Protein AF-A0A167ZM58-F1 (afdb_monomer_lite)

Structure (mmCIF, N/CA/C/O backbone):
data_AF-A0A167ZM58-F1
#
_entry.id   AF-A0A167ZM58-F1
#
loop_
_atom_site.group_PDB
_atom_site.id
_atom_site.type_symbol
_atom_site.label_atom_id
_atom_site.label_alt_id
_atom_site.label_comp_id
_atom_site.label_asym_id
_atom_site.label_entity_id
_atom_site.label_seq_id
_atom_site.pdbx_PDB_ins_code
_atom_site.Cartn_x
_atom_site.Cartn_y
_atom_site.Cartn_z
_atom_site.occupancy
_atom_site.B_iso_or_equiv
_atom_site.auth_seq_id
_atom_site.auth_comp_id
_atom_site.auth_asym_id
_atom_site.auth_atom_id
_atom_site.pdbx_PDB_model_num
ATOM 1 N N . MET A 1 1 ? -13.951 -5.082 20.087 1.00 79.31 1 MET A N 1
ATOM 2 C CA . MET A 1 1 ? -14.922 -4.290 19.297 1.00 79.31 1 MET A CA 1
ATOM 3 C C . MET A 1 1 ? -16.327 -4.762 19.645 1.00 79.31 1 MET A C 1
ATOM 5 O O . MET A 1 1 ? -16.503 -5.974 19.671 1.00 79.31 1 MET A O 1
ATOM 9 N N . PRO A 1 2 ? -17.281 -3.868 19.965 1.00 82.31 2 PRO A N 1
ATOM 10 C CA . PRO A 1 2 ? -18.646 -4.249 20.351 1.00 82.31 2 PRO A CA 1
ATOM 11 C C . PRO A 1 2 ? -19.357 -5.036 19.241 1.00 82.31 2 PRO A C 1
ATOM 13 O O . PRO A 1 2 ? -19.401 -4.571 18.106 1.00 82.31 2 PRO A O 1
ATOM 16 N N . GLU A 1 3 ? -19.889 -6.220 19.550 1.00 82.62 3 GLU A N 1
ATOM 17 C CA . GLU A 1 3 ? -20.504 -7.124 18.557 1.00 82.62 3 GLU A CA 1
ATOM 18 C C . GLU A 1 3 ? -21.842 -6.607 18.016 1.00 82.62 3 GLU A C 1
ATOM 20 O O . GLU A 1 3 ? -22.163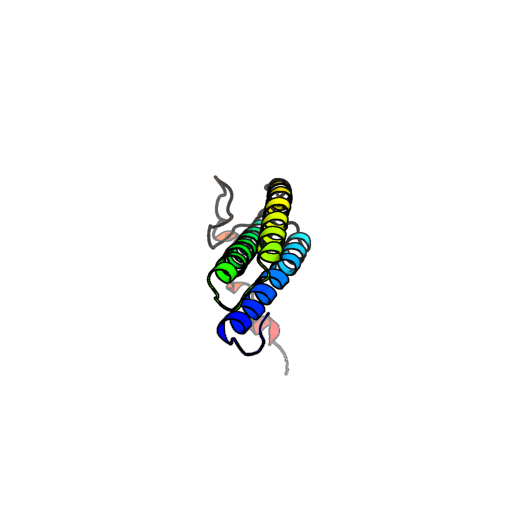 -6.824 16.853 1.00 82.62 3 GLU A O 1
ATOM 25 N N . GLU A 1 4 ? -22.589 -5.862 18.830 1.00 83.44 4 GLU A N 1
ATOM 26 C CA . GLU A 1 4 ? -23.911 -5.330 18.473 1.00 83.44 4 GLU A CA 1
ATOM 27 C C . GLU A 1 4 ? -23.846 -4.038 17.634 1.00 83.44 4 GLU A C 1
ATOM 29 O O . GLU A 1 4 ? -24.862 -3.568 17.123 1.00 83.44 4 GLU A O 1
ATOM 34 N N . ASP A 1 5 ? -22.658 -3.445 17.480 1.00 87.50 5 ASP A N 1
ATOM 35 C CA . ASP A 1 5 ? -22.461 -2.220 16.701 1.00 87.50 5 ASP A CA 1
ATOM 36 C C . ASP A 1 5 ? -22.073 -2.571 15.260 1.00 87.50 5 ASP A C 1
ATOM 38 O O . ASP A 1 5 ? -20.893 -2.738 14.939 1.00 87.50 5 ASP A O 1
ATOM 42 N N . ALA A 1 6 ? -23.084 -2.690 14.393 1.00 89.81 6 ALA A N 1
ATOM 43 C CA . ALA A 1 6 ? -22.913 -3.065 12.988 1.00 89.81 6 ALA A CA 1
ATOM 44 C C . ALA A 1 6 ? -21.877 -2.190 12.263 1.00 89.81 6 ALA A C 1
ATOM 46 O O . ALA A 1 6 ? -21.034 -2.700 11.536 1.00 89.81 6 ALA A O 1
ATOM 47 N N . CYS A 1 7 ? -21.865 -0.883 12.533 1.00 89.44 7 CYS A N 1
ATOM 48 C CA . CYS A 1 7 ? -20.951 0.042 11.870 1.00 89.44 7 CYS A CA 1
ATOM 49 C C . CYS A 1 7 ? -19.486 -0.194 12.286 1.00 89.44 7 CYS A C 1
ATOM 51 O O . CYS A 1 7 ? -18.579 -0.138 11.451 1.00 89.44 7 CYS A O 1
ATOM 53 N N . ILE A 1 8 ? -19.240 -0.503 13.565 1.00 91.12 8 ILE A N 1
ATOM 54 C CA . ILE A 1 8 ? -17.900 -0.897 14.033 1.00 91.12 8 ILE A CA 1
ATOM 55 C C . ILE A 1 8 ? -17.495 -2.255 13.448 1.00 91.12 8 ILE A C 1
ATOM 57 O O . ILE A 1 8 ? -16.325 -2.436 13.112 1.00 91.12 8 ILE A O 1
ATOM 61 N N . GLN A 1 9 ? -18.426 -3.204 13.321 1.00 92.31 9 GLN A N 1
ATOM 62 C CA . GLN A 1 9 ? -18.125 -4.506 12.718 1.00 92.31 9 GLN A CA 1
ATOM 63 C C . GLN A 1 9 ? -17.787 -4.385 11.229 1.00 92.31 9 GLN A C 1
ATOM 65 O O . GLN A 1 9 ? -16.796 -4.965 10.797 1.00 92.31 9 GLN A O 1
ATOM 70 N N . ASP A 1 10 ? -18.510 -3.564 10.469 1.00 92.31 10 ASP A N 1
ATOM 71 C CA . ASP A 1 10 ? -18.177 -3.298 9.065 1.00 92.31 10 ASP A CA 1
ATOM 72 C C . ASP A 1 10 ? -16.788 -2.651 8.948 1.00 92.31 10 ASP A C 1
ATOM 74 O O . ASP A 1 10 ? -15.946 -3.085 8.162 1.00 92.31 10 ASP A O 1
ATOM 78 N N . THR A 1 11 ? -16.499 -1.666 9.808 1.00 93.31 11 THR A N 1
ATOM 79 C CA . THR A 1 11 ? -15.178 -1.017 9.874 1.00 93.31 11 THR A CA 1
ATOM 80 C C . THR A 1 11 ? -14.071 -2.023 10.195 1.00 93.31 11 THR A C 1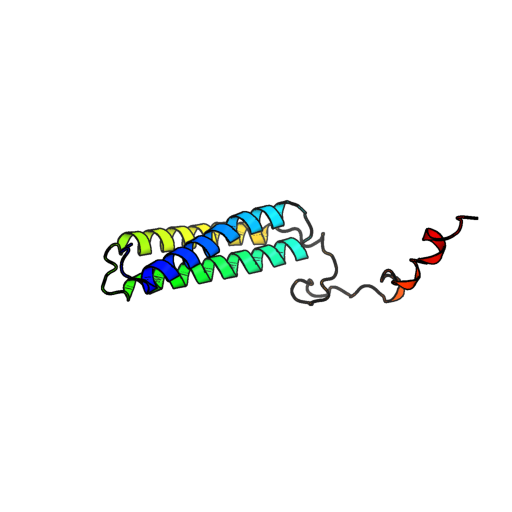
ATOM 82 O O . THR A 1 11 ? -12.990 -1.954 9.614 1.00 93.31 11 THR A O 1
ATOM 85 N N . LYS A 1 12 ? -14.330 -2.991 11.081 1.00 93.75 12 LYS A N 1
ATOM 86 C CA . LYS A 1 12 ? -13.382 -4.061 11.416 1.00 93.75 12 LYS A CA 1
ATOM 87 C C . LYS A 1 12 ? -13.026 -4.914 10.206 1.00 93.75 12 LYS A C 1
ATOM 89 O O . LYS A 1 12 ? -11.850 -5.219 10.010 1.00 93.75 12 LYS A O 1
ATOM 94 N N . GLU A 1 13 ? -14.023 -5.327 9.432 1.00 95.44 13 GLU A N 1
ATOM 95 C CA . GLU A 1 13 ? -13.785 -6.170 8.260 1.00 95.44 13 GLU A CA 1
ATOM 96 C C . GLU A 1 13 ? -13.061 -5.396 7.155 1.00 95.44 13 GLU A C 1
ATOM 98 O O . GLU A 1 13 ? -12.134 -5.937 6.553 1.00 95.44 13 GLU A O 1
ATOM 103 N N . LEU A 1 14 ? -13.379 -4.109 6.972 1.00 95.69 14 LEU A N 1
ATOM 104 C CA . LEU A 1 14 ? -12.611 -3.226 6.092 1.00 95.69 14 LEU A CA 1
ATOM 105 C C . LEU A 1 14 ? -11.146 -3.136 6.540 1.00 95.69 14 LEU A C 1
ATOM 107 O O . LEU A 1 14 ? -10.260 -3.479 5.765 1.00 95.69 14 LEU A O 1
ATOM 111 N N . MET A 1 15 ? -10.883 -2.807 7.809 1.00 97.00 15 MET A N 1
ATOM 112 C CA . MET A 1 15 ? -9.518 -2.725 8.349 1.00 97.00 15 MET A CA 1
ATOM 113 C C . MET A 1 15 ? -8.733 -4.023 8.147 1.00 97.00 15 MET A C 1
ATOM 115 O O . MET A 1 15 ? -7.542 -4.002 7.833 1.00 97.00 15 MET A O 1
ATOM 119 N N . ARG A 1 16 ? -9.393 -5.170 8.329 1.00 96.75 16 ARG A N 1
ATOM 120 C CA . ARG A 1 16 ? -8.784 -6.482 8.110 1.00 96.75 16 ARG A CA 1
ATOM 121 C C . ARG A 1 16 ? -8.435 -6.698 6.640 1.00 96.75 16 ARG A C 1
ATOM 123 O O . ARG A 1 16 ? -7.341 -7.183 6.361 1.00 96.75 16 ARG A O 1
ATOM 130 N N . ALA A 1 17 ? -9.336 -6.342 5.728 1.00 96.81 17 ALA A N 1
ATOM 131 C CA . ALA A 1 17 ? -9.094 -6.438 4.296 1.00 96.81 17 ALA A CA 1
ATOM 132 C C . ALA A 1 17 ? -7.908 -5.557 3.873 1.00 96.81 17 ALA A C 1
ATOM 134 O O . ALA A 1 17 ? -6.975 -6.071 3.258 1.00 96.81 17 ALA A O 1
ATOM 135 N N . GLU A 1 18 ? -7.881 -4.283 4.287 1.00 97.69 18 GLU A N 1
ATOM 136 C CA . GLU A 1 18 ? -6.766 -3.366 4.003 1.00 97.69 18 GLU A CA 1
ATOM 137 C C . GLU A 1 18 ? -5.426 -3.945 4.491 1.00 97.69 18 GLU A C 1
ATOM 139 O O . GLU A 1 18 ? -4.444 -4.006 3.749 1.00 97.69 18 GLU A O 1
ATOM 144 N N . ALA A 1 19 ? -5.396 -4.450 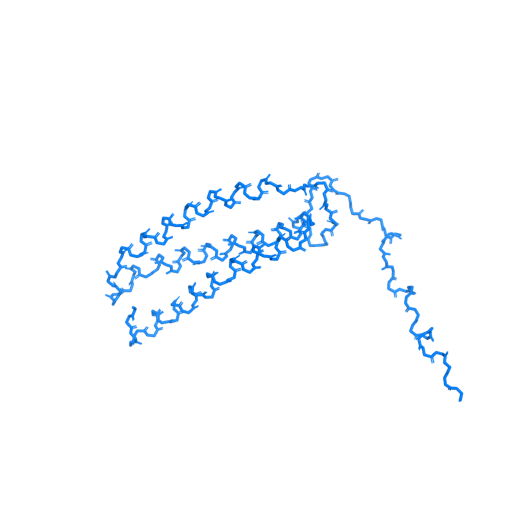5.730 1.00 97.25 19 ALA A N 1
ATOM 145 C CA . ALA A 1 19 ? -4.193 -5.020 6.332 1.00 97.25 19 ALA A CA 1
ATOM 146 C C . ALA A 1 19 ? -3.699 -6.291 5.619 1.00 97.25 19 ALA A C 1
ATOM 148 O O . ALA A 1 19 ? -2.495 -6.528 5.563 1.00 97.25 19 ALA A O 1
ATOM 149 N N . MET A 1 20 ? -4.605 -7.113 5.081 1.00 97.69 20 MET A N 1
ATOM 150 C CA . MET A 1 20 ? -4.250 -8.349 4.374 1.00 97.69 20 MET A CA 1
ATOM 151 C C . MET A 1 20 ? -3.679 -8.099 2.975 1.00 97.69 20 MET A C 1
ATOM 153 O O . MET A 1 20 ? -2.878 -8.906 2.502 1.00 97.69 20 MET A O 1
ATOM 157 N N . ILE A 1 21 ? -4.046 -6.996 2.313 1.00 98.12 21 ILE A N 1
ATOM 158 C CA . ILE A 1 21 ? -3.533 -6.696 0.971 1.00 98.12 21 ILE A CA 1
ATOM 159 C C . ILE A 1 21 ? -2.072 -6.238 1.007 1.00 98.12 21 ILE A C 1
ATOM 161 O O . ILE A 1 21 ? -1.296 -6.644 0.142 1.00 98.12 21 ILE A O 1
ATOM 165 N N . ILE A 1 22 ? -1.669 -5.456 2.014 1.00 98.00 22 ILE A N 1
ATOM 166 C CA . ILE A 1 22 ? -0.294 -4.941 2.148 1.00 98.00 22 ILE A CA 1
ATOM 167 C C . ILE A 1 22 ? 0.774 -6.045 1.970 1.00 98.00 22 ILE A C 1
ATOM 169 O O . ILE A 1 22 ? 1.586 -5.928 1.050 1.00 98.00 22 ILE A O 1
ATOM 173 N N . PRO A 1 23 ? 0.784 -7.144 2.755 1.00 97.56 23 PRO A N 1
ATOM 174 C CA . PRO A 1 23 ? 1.791 -8.195 2.600 1.00 97.56 23 PRO A CA 1
ATOM 175 C C . PRO A 1 23 ? 1.684 -8.939 1.263 1.00 97.56 23 PRO A C 1
ATOM 177 O O . PRO A 1 23 ? 2.706 -9.332 0.705 1.00 97.56 23 PRO A O 1
ATOM 180 N N . ALA A 1 24 ? 0.477 -9.102 0.712 1.00 97.44 24 ALA A N 1
ATOM 181 C CA . ALA A 1 24 ? 0.294 -9.740 -0.590 1.00 97.44 24 ALA A CA 1
ATOM 182 C C . ALA A 1 24 ? 0.928 -8.919 -1.726 1.00 97.44 24 ALA A C 1
ATOM 184 O O . ALA A 1 24 ? 1.527 -9.483 -2.639 1.00 97.44 24 ALA A O 1
ATOM 185 N N . LYS A 1 25 ? 0.839 -7.586 -1.660 1.00 97.88 25 LYS A N 1
ATOM 186 C CA . LYS A 1 25 ? 1.455 -6.683 -2.644 1.00 97.88 25 LYS A CA 1
ATOM 187 C C . LYS A 1 25 ? 2.962 -6.561 -2.472 1.00 97.88 25 LYS A C 1
ATOM 189 O O . LYS A 1 25 ? 3.657 -6.444 -3.474 1.00 97.88 25 LYS A O 1
ATOM 194 N N . ILE A 1 26 ? 3.477 -6.675 -1.246 1.00 97.50 26 ILE A N 1
ATOM 195 C CA . ILE A 1 26 ? 4.923 -6.819 -1.022 1.00 97.50 26 ILE A CA 1
ATOM 196 C C . ILE A 1 26 ? 5.416 -8.097 -1.709 1.00 97.50 26 ILE A C 1
ATOM 198 O O . ILE A 1 26 ? 6.328 -8.037 -2.523 1.00 97.50 26 ILE A O 1
ATOM 202 N N . ALA A 1 27 ? 4.766 -9.240 -1.469 1.00 96.62 27 ALA A N 1
ATOM 203 C CA . ALA A 1 27 ? 5.135 -10.496 -2.124 1.00 96.62 27 ALA A CA 1
ATOM 204 C C . ALA A 1 27 ? 5.042 -10.409 -3.660 1.00 96.62 27 ALA A C 1
ATOM 206 O O . ALA A 1 27 ? 5.929 -10.893 -4.357 1.00 96.62 27 ALA A O 1
ATOM 207 N N . GLY A 1 28 ? 4.002 -9.754 -4.189 1.00 95.00 28 GLY A N 1
ATOM 208 C CA . GLY A 1 28 ? 3.854 -9.511 -5.626 1.00 95.00 28 GLY A CA 1
ATOM 209 C C . GLY A 1 28 ? 4.964 -8.634 -6.212 1.00 95.00 28 GLY A C 1
ATOM 210 O O . GLY A 1 28 ? 5.440 -8.917 -7.307 1.00 95.00 28 GLY A O 1
ATOM 211 N N . ALA A 1 29 ? 5.409 -7.614 -5.475 1.00 95.94 29 ALA A N 1
ATOM 212 C CA . ALA A 1 29 ? 6.528 -6.764 -5.870 1.00 95.94 29 ALA A CA 1
ATOM 213 C C . ALA A 1 29 ? 7.881 -7.488 -5.817 1.00 95.94 29 ALA A C 1
ATOM 215 O O . ALA A 1 29 ? 8.747 -7.176 -6.619 1.00 95.94 29 ALA A O 1
ATOM 216 N N . GLU A 1 30 ? 8.074 -8.443 -4.905 1.00 94.81 30 GLU A N 1
ATOM 217 C CA . GLU A 1 30 ? 9.321 -9.223 -4.817 1.00 94.81 30 GLU A CA 1
ATOM 218 C C . GLU A 1 30 ? 9.353 -10.437 -5.761 1.00 94.81 30 GLU A C 1
ATOM 220 O O . GLU A 1 30 ? 10.409 -11.023 -5.986 1.00 94.81 30 GLU A O 1
ATOM 225 N N . SER A 1 31 ? 8.208 -10.843 -6.323 1.00 87.31 31 SER A N 1
ATOM 226 C CA . SER A 1 31 ? 8.118 -12.006 -7.220 1.00 87.31 31 SER A CA 1
ATOM 227 C C . SER A 1 31 ? 8.687 -11.749 -8.625 1.00 87.31 31 SER A C 1
ATOM 229 O O . SER A 1 31 ? 8.751 -12.676 -9.434 1.00 87.31 31 SER A O 1
ATOM 231 N N . GLY A 1 32 ? 9.089 -10.517 -8.930 1.00 78.44 32 GLY A N 1
ATOM 232 C CA . GLY A 1 32 ? 9.744 -10.121 -10.171 1.00 78.44 32 GLY A CA 1
ATOM 233 C C . GLY A 1 32 ? 10.429 -8.770 -9.992 1.00 78.44 32 GLY A C 1
ATOM 234 O O . GLY A 1 32 ? 10.116 -8.039 -9.062 1.00 78.44 32 GLY A O 1
ATOM 235 N N . ASP A 1 33 ? 11.364 -8.426 -10.873 1.00 84.50 33 ASP A N 1
ATOM 236 C CA . ASP A 1 33 ? 12.211 -7.237 -10.680 1.00 84.50 33 ASP A CA 1
ATOM 237 C C . ASP A 1 33 ? 11.896 -6.084 -11.648 1.00 84.50 33 ASP A C 1
ATOM 239 O O . ASP A 1 33 ? 12.682 -5.161 -11.820 1.00 84.50 33 ASP A O 1
ATOM 243 N N . LEU A 1 34 ? 10.726 -6.131 -12.293 1.00 92.81 34 LEU A N 1
ATOM 244 C CA . LEU A 1 34 ? 10.289 -5.093 -13.225 1.00 92.81 34 LEU A CA 1
ATOM 245 C C . LEU A 1 34 ? 9.830 -3.842 -12.473 1.00 92.81 34 LEU A C 1
ATOM 247 O O . LEU A 1 34 ? 8.824 -3.873 -11.758 1.00 92.81 34 LEU A O 1
ATOM 251 N N . TYR A 1 35 ? 10.518 -2.726 -12.709 1.00 94.12 35 TYR A N 1
ATOM 252 C CA . TYR A 1 35 ? 10.283 -1.435 -12.066 1.00 94.12 35 TYR A CA 1
ATOM 253 C C . TYR A 1 35 ? 8.802 -1.038 -12.040 1.00 94.12 35 TYR A C 1
ATOM 255 O O . TYR A 1 35 ? 8.254 -0.739 -10.979 1.00 94.12 35 TYR A O 1
ATOM 263 N N . CYS A 1 36 ? 8.121 -1.092 -13.189 1.00 93.50 36 CYS A N 1
ATOM 264 C CA . CYS A 1 36 ? 6.725 -0.669 -13.311 1.00 93.50 36 CYS A CA 1
ATOM 265 C C . CYS A 1 36 ? 5.780 -1.530 -12.456 1.00 93.50 36 CYS A C 1
ATOM 267 O O . CYS A 1 36 ? 4.882 -0.998 -11.806 1.00 93.50 36 CYS A O 1
ATOM 269 N N . ILE A 1 37 ? 6.025 -2.843 -12.374 1.00 93.81 37 ILE A N 1
ATOM 270 C CA . ILE A 1 37 ? 5.236 -3.766 -11.541 1.00 93.81 37 ILE A CA 1
ATOM 271 C C . ILE A 1 37 ? 5.497 -3.503 -10.054 1.00 93.81 37 ILE A C 1
ATOM 273 O O . ILE A 1 37 ? 4.559 -3.480 -9.249 1.00 93.81 37 ILE A O 1
ATOM 277 N N . ARG A 1 38 ? 6.759 -3.272 -9.670 1.00 96.88 38 ARG A N 1
ATOM 278 C CA . ARG A 1 38 ? 7.116 -2.918 -8.288 1.00 96.88 38 ARG A CA 1
ATOM 279 C C . ARG A 1 38 ? 6.453 -1.603 -7.876 1.00 96.88 38 ARG A C 1
ATOM 281 O O . ARG A 1 38 ? 5.840 -1.537 -6.811 1.00 96.88 38 ARG A O 1
ATOM 288 N N . MET A 1 39 ? 6.483 -0.592 -8.745 1.00 96.56 39 MET A N 1
ATOM 289 C CA . MET A 1 39 ? 5.828 0.700 -8.520 1.00 96.56 39 MET A CA 1
ATOM 290 C C . MET A 1 39 ? 4.301 0.588 -8.432 1.00 96.56 39 MET A C 1
ATOM 292 O O . MET A 1 39 ? 3.701 1.194 -7.543 1.00 96.56 39 MET A O 1
ATOM 296 N N . GLN A 1 40 ? 3.669 -0.233 -9.274 1.00 95.88 40 GLN A N 1
ATOM 297 C CA . GLN A 1 40 ? 2.232 -0.500 -9.192 1.00 95.88 40 GLN A CA 1
ATOM 298 C C . GLN A 1 40 ? 1.846 -1.138 -7.850 1.00 95.88 40 GLN A C 1
ATOM 300 O O . GLN A 1 40 ? 0.896 -0.702 -7.196 1.00 95.88 40 GLN A O 1
ATOM 305 N N . ASN A 1 41 ? 2.596 -2.147 -7.400 1.00 97.62 41 ASN A N 1
ATOM 306 C CA . ASN A 1 41 ? 2.368 -2.758 -6.091 1.00 97.62 41 ASN A CA 1
ATOM 307 C C . ASN A 1 41 ? 2.615 -1.760 -4.951 1.00 97.62 41 ASN A C 1
ATOM 309 O O . ASN A 1 41 ? 1.826 -1.716 -4.008 1.00 97.62 41 ASN A O 1
ATOM 313 N N . ALA A 1 42 ? 3.648 -0.921 -5.051 1.00 98.00 42 ALA A N 1
ATOM 314 C CA . ALA A 1 42 ? 3.920 0.130 -4.075 1.00 98.00 42 ALA A CA 1
ATOM 315 C C . ALA A 1 42 ? 2.773 1.152 -3.978 1.00 98.00 42 ALA A C 1
ATOM 317 O O . ALA A 1 42 ? 2.405 1.557 -2.872 1.00 98.00 42 ALA A O 1
ATOM 318 N N . ALA A 1 43 ? 2.162 1.529 -5.105 1.00 97.94 43 ALA A N 1
ATOM 319 C CA . ALA A 1 43 ? 0.995 2.408 -5.124 1.00 97.94 43 ALA A CA 1
ATOM 320 C C . ALA A 1 43 ? -0.195 1.793 -4.365 1.00 97.94 43 ALA A C 1
ATOM 322 O O . ALA A 1 43 ? -0.773 2.455 -3.501 1.00 97.94 43 ALA A O 1
ATOM 323 N N . LEU A 1 44 ? -0.491 0.511 -4.608 1.00 98.25 44 LEU A N 1
ATOM 324 C CA . LEU A 1 44 ? -1.551 -0.217 -3.902 1.00 98.25 44 LEU A CA 1
ATOM 325 C C . LEU A 1 44 ? -1.249 -0.353 -2.402 1.00 98.25 44 LEU A C 1
ATOM 327 O O . LEU A 1 44 ? -2.120 -0.106 -1.574 1.00 98.25 44 LEU A O 1
ATOM 331 N N . ILE A 1 45 ? -0.011 -0.685 -2.022 1.00 98.62 45 ILE A N 1
ATOM 332 C CA . ILE A 1 45 ? 0.404 -0.746 -0.608 1.00 98.62 45 ILE A CA 1
ATOM 333 C C . ILE A 1 45 ? 0.124 0.585 0.091 1.00 98.62 45 ILE A C 1
ATOM 335 O O . ILE A 1 45 ? -0.454 0.602 1.179 1.00 98.62 45 ILE A O 1
ATOM 339 N N . ARG A 1 46 ? 0.516 1.702 -0.535 1.00 98.44 46 ARG A N 1
ATOM 340 C CA . ARG A 1 46 ? 0.278 3.042 0.007 1.00 98.44 46 ARG A CA 1
ATOM 341 C C . ARG A 1 46 ? -1.215 3.324 0.163 1.00 98.44 46 ARG A C 1
ATOM 343 O O . ARG A 1 46 ? -1.606 3.863 1.195 1.00 98.44 46 ARG A O 1
ATOM 350 N N . GLU A 1 47 ? -2.027 2.994 -0.836 1.00 98.31 47 GLU A N 1
ATOM 351 C CA . GLU A 1 47 ? -3.482 3.171 -0.783 1.00 98.31 47 GLU A CA 1
ATOM 352 C C . GLU A 1 47 ? -4.093 2.413 0.403 1.00 98.31 47 GLU A C 1
ATOM 354 O O . GLU A 1 47 ? -4.719 3.028 1.268 1.00 98.31 47 GLU A O 1
ATOM 359 N N . HIS A 1 48 ? -3.810 1.114 0.513 1.00 98.62 48 HIS A N 1
ATOM 360 C CA . HIS A 1 48 ? -4.333 0.271 1.588 1.00 98.62 48 HIS A CA 1
ATOM 361 C C . HIS A 1 48 ? -3.834 0.710 2.976 1.00 98.62 48 HIS A C 1
ATOM 363 O O . HIS A 1 48 ? -4.602 0.751 3.940 1.00 98.62 48 HIS A O 1
ATOM 369 N N . ALA A 1 49 ? -2.570 1.131 3.097 1.00 98.44 49 ALA A N 1
ATOM 370 C CA . ALA A 1 49 ? -2.043 1.688 4.344 1.00 98.44 49 ALA A CA 1
ATOM 371 C C . ALA A 1 49 ? -2.760 2.991 4.752 1.00 98.44 49 ALA A C 1
ATOM 373 O O . ALA A 1 49 ? -3.050 3.197 5.933 1.00 98.44 49 ALA A O 1
ATOM 374 N N . MET A 1 50 ? -3.090 3.858 3.788 1.00 98.00 50 MET A N 1
ATOM 375 C CA . MET A 1 50 ? -3.837 5.095 4.040 1.00 98.00 50 MET A CA 1
ATOM 376 C C . MET A 1 50 ? -5.297 4.826 4.416 1.00 98.00 50 MET A C 1
ATOM 378 O O . MET A 1 50 ? -5.811 5.462 5.339 1.00 98.00 50 MET A O 1
ATOM 382 N N . HIS A 1 51 ? -5.965 3.879 3.756 1.00 98.12 51 HIS A N 1
ATOM 383 C CA . HIS A 1 51 ? -7.311 3.457 4.143 1.00 98.12 51 HIS A CA 1
ATOM 384 C C . HIS A 1 51 ? -7.330 2.882 5.558 1.00 98.12 51 HIS A C 1
ATOM 386 O O . HIS A 1 51 ? -8.150 3.311 6.373 1.00 98.12 51 HIS A O 1
ATOM 392 N N . LEU A 1 52 ? -6.374 2.010 5.891 1.00 98.00 52 LEU A N 1
ATOM 393 C CA . LEU A 1 52 ? -6.231 1.470 7.239 1.00 98.00 52 LEU A CA 1
ATOM 394 C C . LEU A 1 52 ? -6.008 2.585 8.271 1.00 98.00 52 LEU A C 1
ATOM 396 O O . LEU A 1 52 ? -6.669 2.600 9.309 1.00 98.00 52 LEU A O 1
ATOM 400 N N . TYR A 1 53 ? -5.143 3.561 7.973 1.00 97.50 53 TYR A N 1
ATOM 401 C CA . TYR A 1 53 ? -4.913 4.726 8.834 1.00 97.50 53 TYR A CA 1
ATOM 402 C C . TYR A 1 53 ? -6.211 5.500 9.120 1.00 97.50 53 TYR A C 1
ATOM 404 O O . TYR A 1 53 ? -6.498 5.843 10.274 1.00 97.50 53 TYR A O 1
ATOM 412 N N . LEU A 1 54 ? -7.007 5.766 8.079 1.00 96.50 54 LEU A N 1
ATOM 413 C CA . LEU A 1 54 ? -8.268 6.504 8.178 1.00 96.50 54 LEU A CA 1
ATOM 414 C C . LEU A 1 54 ? -9.336 5.721 8.950 1.00 96.50 54 LEU A C 1
ATOM 416 O O . LEU A 1 54 ? -9.962 6.283 9.849 1.00 96.50 54 LEU A O 1
ATOM 420 N N . GLN A 1 55 ? -9.519 4.435 8.646 1.00 96.12 55 GLN A N 1
ATOM 421 C CA . GLN A 1 55 ? -10.497 3.562 9.306 1.00 96.12 55 GLN A CA 1
ATOM 422 C C . GLN A 1 55 ? -10.171 3.371 10.794 1.00 96.12 55 GLN A C 1
ATOM 424 O O . GLN A 1 55 ? -11.040 3.485 11.651 1.00 96.12 55 GLN A O 1
ATOM 429 N N . VAL A 1 56 ? -8.897 3.178 11.136 1.00 95.81 56 VAL A N 1
ATOM 430 C CA . VAL A 1 56 ? -8.440 3.118 12.533 1.00 95.81 56 VAL A CA 1
ATOM 431 C C . VAL A 1 56 ? -8.704 4.442 13.254 1.00 95.81 56 VAL A C 1
ATOM 433 O O . VAL A 1 56 ? -9.156 4.459 14.401 1.00 95.81 56 VAL A O 1
ATOM 436 N N . GLY A 1 57 ? -8.458 5.568 12.580 1.00 93.94 57 GLY A N 1
ATOM 437 C CA . GLY A 1 57 ? -8.736 6.900 13.110 1.00 93.94 57 GLY A CA 1
ATOM 438 C C . GLY A 1 57 ? -10.226 7.159 13.343 1.00 93.94 57 GLY A C 1
ATOM 439 O O . GLY A 1 57 ? -10.584 7.793 14.341 1.00 93.94 57 GLY A O 1
ATOM 440 N N . SER A 1 58 ? -11.096 6.643 12.469 1.00 93.25 58 SER A N 1
ATOM 441 C CA . SER A 1 58 ? -12.541 6.861 12.561 1.00 93.25 58 SER A CA 1
ATOM 442 C C . SER A 1 58 ? -13.160 6.209 13.801 1.00 93.25 58 SER A C 1
ATOM 444 O O . SER A 1 58 ? -14.112 6.763 14.355 1.00 93.25 58 SER A O 1
ATOM 446 N N . LEU A 1 59 ? -12.558 5.129 14.329 1.00 93.12 59 LEU A N 1
ATOM 447 C CA . LEU A 1 59 ? -12.991 4.445 15.559 1.00 93.12 59 LEU A CA 1
ATOM 448 C C . LEU A 1 59 ? -13.172 5.400 16.749 1.00 93.12 59 LEU A C 1
ATOM 450 O O . LEU A 1 59 ? -14.033 5.173 17.597 1.00 93.12 59 LEU A O 1
ATOM 454 N N . ARG A 1 60 ? -12.420 6.508 16.800 1.00 90.25 60 ARG A N 1
ATOM 455 C CA . ARG A 1 60 ? -12.520 7.521 17.868 1.00 90.25 60 ARG A CA 1
ATOM 456 C C . ARG A 1 60 ? -13.867 8.251 17.902 1.00 90.25 60 ARG A C 1
ATOM 458 O O . ARG A 1 60 ? -14.219 8.816 18.934 1.00 90.25 60 ARG A O 1
ATOM 465 N N . PHE A 1 61 ? -14.606 8.258 16.795 1.00 89.75 61 PHE A N 1
ATOM 466 C CA . PHE A 1 61 ? -15.916 8.903 16.692 1.00 89.75 61 PHE A CA 1
ATOM 467 C C . PHE A 1 61 ? -17.072 7.971 17.077 1.00 89.75 61 PHE A C 1
ATOM 469 O O . PHE A 1 61 ? -18.192 8.438 17.296 1.00 89.75 61 PHE A O 1
ATOM 476 N N . HIS A 1 62 ? -16.819 6.668 17.221 1.00 88.94 62 HIS A N 1
ATOM 477 C CA . HIS A 1 62 ? -17.837 5.716 17.649 1.00 88.94 62 HIS A CA 1
ATOM 478 C C . HIS A 1 62 ? -18.014 5.762 19.166 1.00 88.94 62 HIS A C 1
ATOM 480 O O . HIS A 1 62 ? -17.113 5.419 19.929 1.00 88.94 62 HIS A O 1
ATOM 486 N N . LYS A 1 63 ? -19.219 6.123 19.626 1.00 86.88 63 LYS A N 1
ATOM 487 C CA . LYS A 1 63 ? -19.539 6.243 21.064 1.00 86.88 63 LYS A CA 1
ATOM 488 C C . LYS A 1 63 ? -19.241 4.966 21.858 1.00 86.88 63 LYS A C 1
ATOM 490 O O . LYS A 1 63 ? -18.862 5.053 23.031 1.00 86.88 63 LYS A O 1
ATOM 495 N N . ASN A 1 64 ? -19.405 3.809 21.222 1.00 85.38 64 ASN A N 1
ATOM 496 C CA . ASN A 1 64 ? -19.258 2.490 21.833 1.00 85.38 64 ASN A CA 1
ATOM 497 C C . ASN A 1 64 ? -17.818 1.954 21.791 1.00 85.38 64 ASN A C 1
ATOM 499 O O . ASN A 1 64 ? -17.525 0.954 22.441 1.00 85.38 64 ASN A O 1
ATOM 503 N N . TYR A 1 65 ? -16.903 2.616 21.078 1.00 88.62 65 TYR A N 1
ATOM 504 C CA . TYR A 1 65 ? -15.498 2.228 21.037 1.00 88.62 65 TYR A CA 1
ATOM 505 C C . TYR A 1 65 ? -14.718 2.920 22.162 1.00 88.62 65 TYR A C 1
ATOM 507 O O . TYR A 1 65 ? -14.726 4.147 22.271 1.00 88.62 65 TYR A O 1
ATOM 515 N N . LYS A 1 66 ? -14.062 2.142 23.032 1.00 87.94 66 LYS A N 1
ATOM 516 C CA . LYS A 1 66 ? -13.351 2.666 24.217 1.00 87.94 66 LYS A CA 1
ATOM 517 C C . LYS A 1 66 ? -11.837 2.476 24.170 1.00 87.94 66 LYS A C 1
ATOM 519 O O . LYS A 1 66 ? -11.118 3.187 24.869 1.00 87.94 66 LYS A O 1
ATOM 524 N N . ASP A 1 67 ? -11.343 1.594 23.308 1.00 91.25 67 ASP A N 1
ATOM 525 C CA . ASP A 1 67 ? -9.941 1.176 23.308 1.00 91.25 67 ASP A CA 1
ATOM 526 C C . ASP A 1 67 ? -9.056 2.102 22.451 1.00 91.25 67 ASP A C 1
ATOM 528 O O . ASP A 1 67 ? -8.450 1.705 21.451 1.00 91.25 67 ASP A O 1
ATOM 532 N N . LEU A 1 68 ? -9.003 3.386 22.822 1.00 92.31 68 LEU A N 1
ATOM 533 C CA . LEU A 1 68 ? -8.291 4.431 22.070 1.00 92.31 68 LEU A CA 1
ATOM 534 C C . LEU A 1 68 ? -6.767 4.230 22.029 1.00 92.31 68 LEU A C 1
ATOM 536 O O . LEU A 1 68 ? -6.110 4.740 21.122 1.00 92.31 68 LEU A O 1
ATOM 540 N N . GLU A 1 69 ? -6.201 3.477 22.973 1.00 94.81 69 GLU A N 1
ATOM 541 C CA . GLU A 1 69 ? -4.770 3.156 22.978 1.00 94.81 69 GLU A CA 1
ATOM 542 C C . GLU A 1 69 ? -4.378 2.270 21.787 1.00 94.81 69 GLU A C 1
ATOM 544 O O . GLU A 1 69 ? -3.326 2.498 21.193 1.00 94.81 69 GLU A O 1
ATOM 549 N N . TYR A 1 70 ? -5.249 1.357 21.332 1.00 93.25 70 TYR A 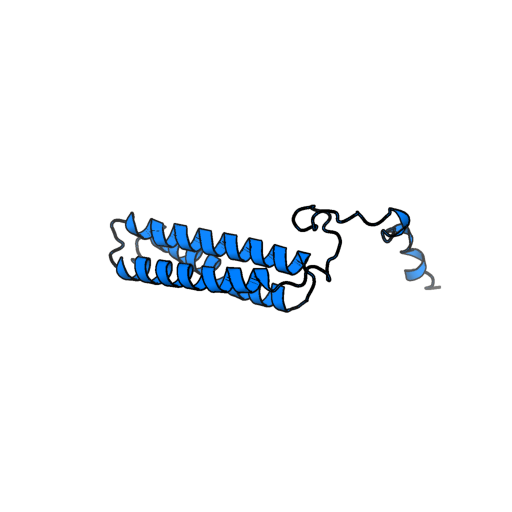N 1
ATOM 550 C CA . TYR A 1 70 ? -4.978 0.579 20.115 1.00 93.25 70 TYR A CA 1
ATOM 551 C C . TYR A 1 70 ? -4.993 1.442 18.853 1.00 93.25 70 TYR A C 1
ATOM 553 O O . TYR A 1 70 ? -4.233 1.178 17.927 1.00 93.25 70 TYR A O 1
ATOM 561 N N . VAL A 1 71 ? -5.795 2.511 18.825 1.00 95.31 71 VAL A N 1
ATOM 562 C CA . VAL A 1 71 ? -5.789 3.462 17.701 1.00 95.31 71 VAL A CA 1
ATOM 563 C C . VAL A 1 71 ? -4.429 4.151 17.605 1.00 95.31 71 VAL A C 1
ATOM 565 O O . VAL A 1 71 ? -3.863 4.257 16.523 1.00 95.31 71 VAL A O 1
ATOM 568 N N . LYS A 1 72 ? -3.881 4.597 18.743 1.00 95.69 72 LYS A N 1
ATOM 569 C CA . LYS A 1 72 ? -2.541 5.202 18.793 1.00 95.69 72 LYS A CA 1
ATOM 570 C C . LYS A 1 72 ? -1.452 4.197 18.424 1.00 95.69 72 LYS A C 1
ATOM 572 O O . LYS A 1 72 ? -0.543 4.560 17.687 1.00 95.69 72 LYS A O 1
ATOM 577 N N . LEU A 1 73 ? -1.554 2.964 18.924 1.00 97.25 73 LEU A N 1
ATOM 578 C CA . LEU A 1 73 ? -0.606 1.895 18.620 1.00 97.25 73 LEU A CA 1
ATOM 579 C C . LEU A 1 73 ? -0.547 1.635 17.114 1.00 97.25 73 LEU A C 1
ATOM 581 O O . LEU A 1 73 ? 0.521 1.731 16.530 1.00 97.25 73 LEU A O 1
ATOM 585 N N . ILE A 1 74 ? -1.689 1.392 16.469 1.00 96.50 74 ILE A N 1
ATOM 586 C CA . ILE A 1 74 ? -1.723 1.097 15.031 1.00 96.50 74 ILE A CA 1
ATOM 587 C C . ILE A 1 74 ? -1.228 2.292 14.200 1.00 96.50 74 ILE A C 1
ATOM 589 O O . ILE A 1 74 ? -0.491 2.096 13.240 1.00 96.50 74 ILE A O 1
ATOM 593 N N . HIS A 1 75 ? -1.577 3.533 14.566 1.00 97.31 75 HIS A N 1
ATOM 594 C CA . HIS A 1 75 ? -1.029 4.719 13.891 1.00 97.31 75 HIS A CA 1
ATOM 595 C C . HIS A 1 75 ? 0.496 4.801 14.006 1.00 97.31 75 HIS A C 1
ATOM 597 O O . HIS A 1 75 ? 1.150 5.076 13.006 1.00 97.31 75 HIS A O 1
ATOM 603 N N . LYS A 1 76 ? 1.060 4.501 15.182 1.00 98.12 76 LYS A N 1
ATOM 604 C CA . LYS A 1 76 ? 2.513 4.442 15.384 1.00 98.12 76 LYS A CA 1
ATOM 605 C C . LYS A 1 76 ? 3.168 3.386 14.489 1.00 98.12 76 LYS A C 1
ATOM 607 O O . LYS A 1 76 ? 4.153 3.690 13.829 1.00 98.12 76 LYS A O 1
ATOM 612 N N . GLU A 1 77 ? 2.609 2.180 14.438 1.00 98.12 77 GLU A N 1
ATOM 613 C CA . GLU A 1 77 ? 3.125 1.099 13.585 1.00 98.12 77 GLU A CA 1
ATOM 614 C C . GLU A 1 77 ? 3.046 1.460 12.091 1.00 98.12 77 GLU A C 1
ATOM 616 O O . GLU A 1 77 ? 3.973 1.178 11.338 1.00 98.12 77 GLU A O 1
ATOM 621 N N . LEU A 1 78 ? 1.980 2.140 11.650 1.00 97.94 78 LEU A N 1
ATOM 622 C CA . LEU A 1 78 ? 1.862 2.631 10.270 1.00 97.94 78 LEU A CA 1
ATOM 623 C C . LEU A 1 78 ? 2.888 3.725 9.946 1.00 97.94 78 LEU A C 1
ATOM 625 O O . LEU A 1 78 ? 3.411 3.760 8.832 1.00 97.94 78 LEU A O 1
ATOM 629 N N . ASP A 1 79 ? 3.198 4.600 10.903 1.00 98.00 79 ASP A N 1
ATOM 630 C CA . ASP A 1 79 ? 4.241 5.614 10.742 1.00 98.00 79 ASP A CA 1
ATOM 631 C C . ASP A 1 79 ? 5.639 4.989 10.644 1.00 98.00 79 ASP A C 1
ATOM 633 O O . ASP A 1 79 ? 6.439 5.417 9.811 1.00 98.00 79 ASP A O 1
ATOM 637 N N . GLU A 1 80 ? 5.925 3.958 11.443 1.00 98.25 80 GLU A N 1
ATOM 638 C CA . GLU A 1 80 ? 7.179 3.197 11.377 1.00 98.25 80 GLU A CA 1
ATOM 639 C C . GLU A 1 80 ? 7.274 2.396 10.067 1.00 98.25 80 GLU A C 1
ATOM 641 O O . GLU A 1 80 ? 8.287 2.470 9.368 1.00 98.25 80 GLU A O 1
ATOM 646 N N . PHE A 1 81 ? 6.190 1.726 9.663 1.00 98.19 81 PHE A N 1
ATOM 647 C CA . PHE A 1 81 ? 6.082 1.050 8.369 1.00 98.19 81 PHE A CA 1
ATOM 648 C C . PHE A 1 81 ? 6.332 2.004 7.198 1.00 98.19 81 PHE A C 1
ATOM 650 O O . PHE A 1 81 ? 7.040 1.647 6.260 1.00 98.19 81 PHE A O 1
ATOM 657 N N . ARG A 1 82 ? 5.803 3.234 7.248 1.00 98.38 82 ARG A N 1
ATOM 658 C CA . ARG A 1 82 ? 6.000 4.237 6.191 1.00 98.38 82 ARG A CA 1
ATOM 659 C C . ARG A 1 82 ? 7.477 4.545 5.954 1.00 98.38 82 ARG A C 1
ATOM 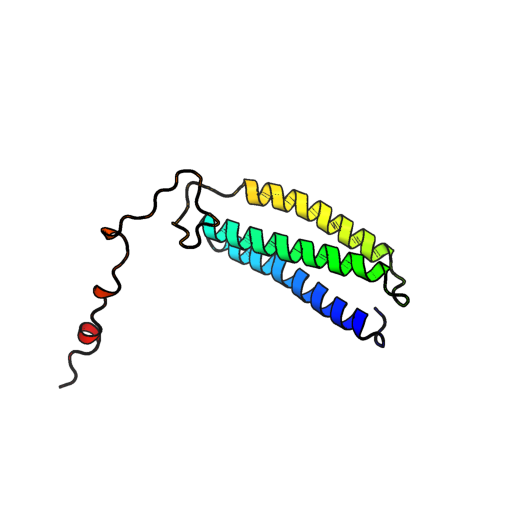661 O O . ARG A 1 82 ? 7.858 4.748 4.806 1.00 98.38 82 ARG A O 1
ATOM 668 N N . LEU A 1 83 ? 8.298 4.591 7.003 1.00 98.38 83 LEU A N 1
ATOM 669 C CA . LEU A 1 83 ? 9.738 4.831 6.858 1.00 98.38 83 LEU A CA 1
ATOM 670 C C . LEU A 1 83 ? 10.406 3.676 6.104 1.00 98.38 83 LEU A C 1
ATOM 672 O O . LEU A 1 83 ? 11.084 3.913 5.109 1.00 98.38 83 LEU A O 1
ATOM 676 N N . LEU A 1 84 ? 10.114 2.437 6.506 1.00 98.44 84 LEU A N 1
ATOM 677 C CA . LEU A 1 84 ? 10.617 1.235 5.832 1.00 98.44 84 LEU A CA 1
ATOM 678 C C . LEU A 1 84 ? 10.130 1.145 4.379 1.00 98.44 84 LEU A C 1
ATOM 680 O O . LEU A 1 84 ? 10.888 0.772 3.490 1.00 98.44 84 LEU A O 1
ATOM 684 N N . PHE A 1 85 ? 8.877 1.521 4.127 1.00 98.50 85 PHE A N 1
ATOM 685 C CA . PHE A 1 85 ? 8.290 1.560 2.792 1.00 98.50 85 PHE A CA 1
ATOM 686 C C . PHE A 1 85 ? 9.008 2.557 1.873 1.00 98.50 85 PHE A C 1
ATOM 688 O O . PHE A 1 85 ? 9.234 2.252 0.706 1.00 98.50 85 PHE A O 1
ATOM 695 N N . LEU A 1 86 ? 9.379 3.738 2.379 1.00 98.56 86 LEU A N 1
ATOM 696 C CA . LEU A 1 86 ? 10.120 4.725 1.590 1.00 98.56 86 LEU A CA 1
ATOM 697 C C . LEU A 1 86 ? 11.509 4.205 1.212 1.00 98.56 86 LEU A C 1
ATOM 699 O O . LEU A 1 86 ? 11.890 4.306 0.047 1.00 98.56 86 LEU A O 1
ATOM 703 N N . ASP A 1 87 ? 12.233 3.621 2.166 1.00 98.44 87 ASP A N 1
ATOM 704 C CA . ASP A 1 87 ? 13.544 3.016 1.903 1.00 98.44 87 ASP A CA 1
ATOM 705 C C . ASP A 1 87 ? 13.433 1.865 0.894 1.00 98.44 87 ASP A C 1
ATOM 707 O O . ASP A 1 87 ? 14.248 1.753 -0.022 1.00 98.44 87 ASP A O 1
ATOM 711 N N . TRP A 1 88 ? 12.377 1.059 1.008 1.00 97.88 88 TRP A N 1
ATOM 712 C CA . TRP A 1 88 ? 12.080 -0.025 0.082 1.00 97.88 88 TRP A CA 1
ATOM 713 C C . TRP A 1 88 ? 11.806 0.471 -1.345 1.00 97.88 88 TRP A C 1
ATOM 715 O O . TRP A 1 88 ? 12.450 -0.001 -2.277 1.00 97.88 88 TRP A O 1
ATOM 725 N N . VAL A 1 89 ? 10.934 1.466 -1.539 1.00 97.62 89 VAL A N 1
ATOM 726 C CA . VAL A 1 89 ? 10.657 2.034 -2.875 1.00 97.62 89 VAL A CA 1
ATOM 727 C C . VAL A 1 89 ? 11.903 2.685 -3.481 1.00 97.62 89 VAL A C 1
ATOM 729 O O . VAL A 1 89 ? 12.165 2.528 -4.672 1.00 97.62 89 VAL A O 1
ATOM 732 N N . ASN A 1 90 ? 12.711 3.371 -2.668 1.00 97.25 90 ASN A N 1
ATOM 733 C CA . ASN A 1 90 ? 13.962 3.985 -3.121 1.00 97.25 90 ASN A CA 1
ATOM 734 C C . ASN A 1 90 ? 15.022 2.961 -3.562 1.00 97.25 90 ASN A C 1
ATOM 736 O O . ASN A 1 90 ? 16.000 3.345 -4.200 1.00 97.25 90 ASN A O 1
ATOM 740 N N . SER A 1 91 ? 14.847 1.681 -3.224 1.00 95.81 91 SER A N 1
ATOM 741 C CA . SER A 1 91 ? 15.758 0.605 -3.622 1.00 95.81 91 SER A CA 1
ATOM 742 C C . SER A 1 91 ? 15.445 -0.011 -4.990 1.00 95.81 91 SER A C 1
ATOM 744 O O . SER A 1 91 ? 16.229 -0.827 -5.467 1.00 95.81 91 SER A O 1
ATOM 746 N N . PHE A 1 92 ? 14.325 0.354 -5.628 1.00 95.56 92 PHE A N 1
ATOM 747 C CA . PHE A 1 92 ? 13.921 -0.248 -6.901 1.00 95.56 92 PHE A CA 1
ATOM 748 C C . PHE A 1 92 ? 14.884 0.121 -8.034 1.00 95.56 92 PHE A C 1
ATOM 750 O O . PHE A 1 92 ? 15.208 1.294 -8.230 1.00 95.56 92 PHE A O 1
ATOM 757 N N . ASP A 1 93 ? 15.292 -0.880 -8.817 1.00 94.38 93 ASP A N 1
ATOM 758 C CA . ASP A 1 93 ? 16.107 -0.676 -10.011 1.00 94.38 93 ASP A CA 1
ATOM 759 C C . ASP A 1 93 ? 15.267 -0.052 -11.131 1.00 94.38 93 ASP A C 1
ATOM 761 O O . ASP A 1 93 ? 14.368 -0.676 -11.690 1.00 94.38 93 ASP A O 1
ATOM 765 N N . THR A 1 94 ? 15.565 1.199 -11.470 1.00 92.94 94 THR A N 1
ATOM 766 C CA . THR A 1 94 ? 14.904 1.926 -12.559 1.00 92.94 94 THR A CA 1
ATOM 767 C C . THR A 1 94 ? 15.378 1.468 -13.939 1.00 92.94 94 THR A C 1
ATOM 769 O O . THR A 1 94 ? 14.702 1.706 -14.937 1.00 92.94 94 THR A O 1
ATOM 772 N N . SER A 1 95 ? 16.528 0.797 -14.038 1.00 90.44 95 SER A N 1
ATOM 773 C CA . SER A 1 95 ? 17.038 0.329 -15.326 1.00 90.44 95 SER A CA 1
ATOM 774 C C . SER A 1 95 ? 16.214 -0.839 -15.877 1.00 90.44 95 SER A C 1
ATOM 776 O O . SER A 1 95 ? 15.983 -0.903 -17.085 1.00 90.44 95 SER A O 1
ATOM 778 N N . ASN A 1 96 ? 15.680 -1.689 -14.996 1.00 90.38 96 ASN A N 1
ATOM 779 C CA . ASN A 1 96 ? 14.854 -2.840 -15.343 1.00 90.38 96 ASN A CA 1
ATOM 780 C C . ASN A 1 96 ? 13.368 -2.466 -15.498 1.00 90.38 96 ASN A C 1
ATOM 782 O O . ASN A 1 96 ? 12.518 -2.845 -14.690 1.00 90.38 96 ASN A O 1
ATOM 786 N N . HIS A 1 97 ? 13.042 -1.684 -16.528 1.00 87.81 97 HIS A N 1
ATOM 787 C CA . HIS A 1 97 ? 11.674 -1.238 -16.801 1.00 87.81 97 HIS A CA 1
ATOM 788 C C . HIS A 1 97 ? 11.139 -1.781 -18.128 1.00 87.81 97 HIS A C 1
ATOM 790 O O . HIS A 1 97 ? 11.885 -2.038 -19.070 1.00 87.81 97 HIS A O 1
ATOM 796 N N . ILE A 1 98 ? 9.817 -1.917 -18.189 1.00 88.75 98 ILE A N 1
ATOM 797 C CA . ILE A 1 98 ? 9.056 -2.136 -19.421 1.00 88.75 98 ILE A CA 1
ATOM 798 C C . ILE A 1 98 ? 8.180 -0.914 -19.669 1.00 88.75 98 ILE A C 1
ATOM 800 O O . ILE A 1 98 ? 7.941 -0.126 -18.756 1.00 88.75 98 ILE A O 1
ATOM 804 N N . TRP A 1 99 ? 7.710 -0.744 -20.898 1.00 90.12 99 TRP A N 1
ATOM 805 C CA . TRP A 1 99 ? 6.761 0.317 -21.195 1.00 90.12 99 TRP A CA 1
ATOM 806 C C . TRP A 1 99 ? 5.426 0.058 -20.485 1.00 90.12 99 TRP A C 1
ATOM 808 O O . TRP A 1 99 ? 4.834 -1.008 -20.638 1.00 90.12 99 TRP A O 1
ATOM 818 N N . ASP A 1 100 ? 4.970 1.026 -19.693 1.00 90.38 100 ASP A N 1
ATOM 819 C CA . ASP A 1 1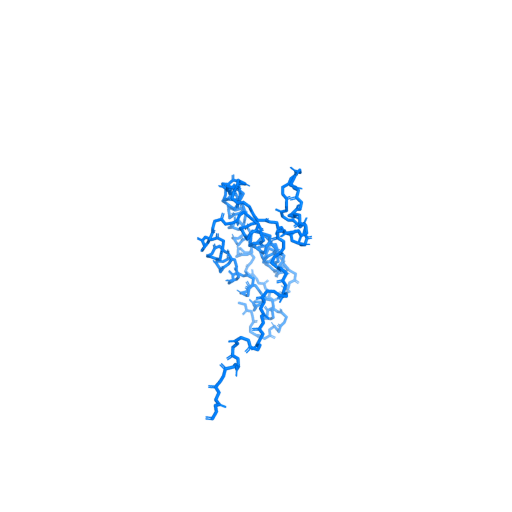00 ? 3.643 1.039 -19.084 1.00 90.38 100 ASP A CA 1
ATOM 820 C C . ASP A 1 100 ? 2.662 1.776 -20.005 1.00 90.38 100 ASP A C 1
ATOM 822 O O . ASP A 1 100 ? 2.727 3.002 -20.146 1.00 90.38 100 ASP A O 1
ATOM 826 N N . ASP A 1 101 ? 1.726 1.040 -20.605 1.00 89.38 101 ASP A N 1
ATOM 827 C CA . ASP A 1 101 ? 0.705 1.591 -21.505 1.00 89.38 101 ASP A CA 1
ATOM 828 C C . ASP A 1 101 ? -0.280 2.541 -20.808 1.00 89.38 101 ASP A C 1
ATOM 830 O O . ASP A 1 101 ? -0.890 3.391 -21.459 1.00 89.38 101 ASP A O 1
ATOM 834 N N . TRP A 1 102 ? -0.418 2.447 -19.481 1.00 90.19 102 TRP A N 1
ATOM 835 C CA . TRP A 1 102 ? -1.218 3.392 -18.696 1.00 90.19 102 TRP A CA 1
ATOM 836 C C . TRP A 1 102 ? -0.455 4.688 -18.399 1.00 90.19 102 TRP A C 1
ATOM 838 O O . TRP A 1 102 ? -1.055 5.676 -17.970 1.00 90.19 102 TRP A O 1
ATOM 848 N N . GLY A 1 103 ? 0.860 4.704 -18.634 1.00 90.06 103 GLY A N 1
ATOM 849 C CA . GLY A 1 103 ? 1.719 5.875 -18.492 1.00 90.06 103 GLY A CA 1
ATOM 850 C C . GLY A 1 103 ? 1.962 6.334 -17.053 1.00 90.06 103 GLY A C 1
ATOM 851 O O . GLY A 1 103 ? 2.469 7.437 -16.854 1.00 90.06 103 GLY A O 1
ATOM 852 N N . LEU A 1 104 ? 1.607 5.529 -16.050 1.00 92.00 104 LEU A N 1
ATOM 853 C CA . LEU A 1 104 ? 1.697 5.898 -14.635 1.00 92.00 104 LEU A CA 1
ATOM 854 C C . LEU A 1 104 ? 3.105 5.696 -14.073 1.00 92.00 104 LEU A C 1
ATOM 856 O O . LEU A 1 104 ? 3.522 6.442 -13.186 1.00 92.00 104 LEU A O 1
ATOM 860 N N . PHE A 1 105 ? 3.826 4.696 -14.582 1.00 93.25 105 PHE A N 1
ATOM 861 C CA . PHE A 1 105 ? 5.114 4.263 -14.032 1.00 93.25 105 PHE A CA 1
ATOM 862 C C . PHE A 1 105 ? 6.263 4.284 -15.048 1.00 93.25 105 PHE A C 1
ATOM 864 O O . PHE A 1 105 ? 7.309 3.681 -14.804 1.00 93.25 105 PHE A O 1
ATOM 871 N N . ASN A 1 106 ? 6.093 4.994 -16.165 1.00 92.19 106 ASN A N 1
ATOM 872 C CA . ASN A 1 106 ? 7.181 5.267 -17.102 1.00 92.19 106 ASN A CA 1
ATOM 873 C C . ASN A 1 106 ? 8.158 6.287 -16.509 1.00 92.19 106 ASN A C 1
ATOM 875 O O . ASN A 1 106 ? 7.754 7.276 -15.889 1.00 92.19 106 ASN A O 1
ATOM 879 N N . LEU A 1 107 ? 9.455 6.069 -16.721 1.00 90.88 107 LEU A N 1
ATOM 880 C CA . LEU A 1 107 ? 10.475 6.995 -16.246 1.00 90.88 107 LEU A CA 1
ATOM 881 C C . LEU A 1 107 ? 10.478 8.283 -17.083 1.00 90.88 107 LEU A C 1
ATOM 883 O O . LEU A 1 107 ? 10.127 8.271 -18.268 1.00 90.88 107 LEU A O 1
ATOM 887 N N . PRO A 1 108 ? 10.908 9.417 -16.504 1.00 88.94 108 PRO A N 1
ATOM 888 C CA . PRO A 1 108 ? 11.076 10.647 -17.262 1.00 88.94 108 PRO A CA 1
ATOM 889 C C . PRO A 1 108 ? 12.024 10.438 -18.448 1.00 88.94 108 PRO A C 1
ATOM 891 O O . PRO A 1 108 ? 13.188 10.086 -18.269 1.00 88.94 108 PRO A O 1
ATOM 894 N N . GLY A 1 109 ? 11.527 10.682 -19.660 1.00 85.50 109 GLY A N 1
ATOM 895 C CA . GLY A 1 109 ? 12.299 10.502 -20.892 1.00 85.50 109 GLY A CA 1
ATOM 896 C C . GLY A 1 109 ? 12.255 9.093 -21.489 1.00 85.50 109 GLY A C 1
ATOM 897 O O . GLY A 1 109 ? 12.888 8.888 -22.523 1.00 85.50 109 GLY A O 1
ATOM 898 N N . SER A 1 110 ? 11.507 8.147 -20.904 1.00 85.44 110 SER A N 1
ATOM 899 C CA . SER A 1 110 ? 11.196 6.873 -21.564 1.00 85.44 110 SER A CA 1
ATOM 900 C C . SER A 1 110 ? 10.490 7.126 -22.899 1.00 85.44 110 SER A C 1
ATOM 902 O O . SER A 1 110 ? 9.595 7.969 -22.996 1.00 85.44 110 SER A O 1
ATOM 904 N N . ILE A 1 111 ? 10.903 6.390 -23.928 1.00 83.44 111 ILE A N 1
ATOM 905 C CA . ILE A 1 111 ? 10.342 6.461 -25.280 1.00 83.44 111 ILE A CA 1
ATOM 906 C C . ILE A 1 111 ? 9.450 5.226 -25.463 1.00 83.44 111 ILE A C 1
ATOM 908 O O . ILE A 1 111 ? 9.895 4.133 -25.104 1.00 83.44 111 ILE A O 1
ATOM 912 N N . PRO A 1 112 ? 8.217 5.372 -25.985 1.00 84.94 112 PRO A N 1
ATOM 913 C CA . PRO A 1 112 ? 7.378 4.221 -26.290 1.00 84.94 112 PRO A CA 1
ATOM 914 C C . PRO A 1 112 ? 8.082 3.281 -27.279 1.00 84.94 112 PRO A C 1
ATOM 916 O O . PRO A 1 112 ? 8.797 3.768 -28.161 1.00 84.94 112 PRO A O 1
ATOM 919 N N . PRO A 1 113 ? 7.867 1.957 -27.178 1.00 82.69 113 PRO A N 1
ATOM 920 C CA . PRO A 1 113 ? 8.276 1.017 -28.213 1.00 82.69 113 PRO A CA 1
ATOM 921 C C . PRO A 1 113 ? 7.748 1.474 -29.579 1.00 82.69 113 PRO A C 1
ATOM 923 O O . PRO A 1 113 ? 6.628 1.989 -29.674 1.00 82.69 113 PRO A O 1
ATOM 926 N N . ASN A 1 114 ? 8.546 1.309 -30.635 1.00 76.50 114 ASN A N 1
ATOM 927 C CA . ASN A 1 114 ? 8.082 1.621 -31.985 1.00 76.50 114 ASN A CA 1
ATOM 928 C C . ASN A 1 114 ? 6.950 0.659 -32.374 1.00 76.50 114 ASN A C 1
ATOM 930 O O . ASN A 1 114 ? 6.896 -0.468 -31.893 1.00 76.50 114 ASN A O 1
ATOM 934 N N . GLU A 1 115 ? 6.060 1.078 -33.279 1.00 62.28 115 GLU A N 1
ATOM 935 C CA . GLU A 1 115 ? 4.943 0.240 -33.757 1.00 62.28 115 GLU A CA 1
ATOM 936 C C . GLU A 1 115 ? 5.394 -1.121 -34.302 1.00 62.28 115 GLU A C 1
ATOM 938 O O . GLU A 1 115 ? 4.672 -2.090 -34.137 1.00 62.28 115 GLU A O 1
ATOM 943 N N . ILE A 1 116 ? 6.614 -1.199 -34.839 1.00 60.75 116 ILE A N 1
ATOM 944 C CA . ILE A 1 116 ? 7.237 -2.418 -35.379 1.00 60.75 116 ILE A CA 1
ATOM 945 C C . ILE A 1 116 ? 7.636 -3.417 -34.268 1.00 60.75 116 ILE A C 1
ATOM 947 O O . ILE A 1 116 ? 7.780 -4.603 -34.538 1.00 60.75 116 ILE A O 1
ATOM 951 N N . ASP A 1 117 ? 7.817 -2.956 -33.024 1.00 57.44 117 ASP A N 1
ATOM 952 C CA . ASP A 1 117 ? 8.204 -3.791 -31.874 1.00 57.44 117 ASP A CA 1
ATOM 953 C C . ASP A 1 117 ? 6.994 -4.254 -31.042 1.00 57.44 117 ASP A C 1
ATOM 955 O O . ASP A 1 117 ? 7.146 -5.027 -30.090 1.00 57.44 117 ASP A O 1
ATOM 959 N N . ARG A 1 118 ? 5.783 -3.771 -31.356 1.00 58.84 118 ARG A N 1
ATOM 960 C CA . ARG A 1 118 ? 4.566 -4.370 -30.805 1.00 58.84 118 ARG A CA 1
ATOM 961 C C . ARG A 1 118 ? 4.414 -5.718 -31.492 1.00 58.84 118 ARG A C 1
ATOM 963 O O . ARG A 1 118 ? 4.361 -5.753 -32.712 1.00 58.84 118 ARG A O 1
ATOM 970 N N . PHE A 1 119 ? 4.358 -6.804 -30.718 1.00 57.56 119 PHE A N 1
ATOM 971 C CA . PHE A 1 119 ? 3.863 -8.087 -31.215 1.00 57.56 119 PHE A CA 1
ATOM 972 C C . PHE A 1 119 ? 2.511 -7.808 -31.877 1.00 57.56 119 PHE A C 1
ATOM 974 O O . PHE A 1 119 ? 1.527 -7.557 -31.178 1.00 57.56 119 PHE A O 1
ATOM 981 N N . GLU A 1 120 ? 2.485 -7.731 -33.206 1.00 56.44 120 GLU A N 1
ATOM 982 C CA . GLU A 1 120 ? 1.238 -7.632 -33.938 1.00 56.44 120 GLU A CA 1
ATOM 983 C C . GLU A 1 120 ? 0.484 -8.929 -33.629 1.00 56.44 120 GLU A C 1
ATOM 985 O O . GLU A 1 120 ? 1.026 -10.026 -33.767 1.00 56.44 120 GLU A O 1
ATOM 990 N N . GLU A 1 121 ? -0.759 -8.813 -33.157 1.00 54.72 121 GLU A N 1
ATOM 991 C CA . GLU A 1 121 ? -1.645 -9.967 -32.930 1.00 54.72 121 GLU A CA 1
ATOM 992 C C . GLU A 1 121 ? -1.836 -10.812 -34.213 1.00 54.72 121 GLU A C 1
ATOM 994 O O . GLU A 1 121 ? -2.328 -11.934 -34.131 1.00 54.72 121 GLU A O 1
ATOM 999 N N . ASP A 1 122 ? -1.396 -10.296 -35.369 1.00 54.75 122 ASP A N 1
ATOM 1000 C CA . ASP A 1 122 ? -1.415 -10.916 -36.698 1.00 54.75 122 ASP A CA 1
ATOM 1001 C C . ASP A 1 122 ? -0.358 -12.017 -36.923 1.00 54.75 122 ASP A C 1
ATOM 1003 O O . ASP A 1 122 ? -0.467 -12.751 -37.902 1.00 54.75 122 ASP A O 1
ATOM 1007 N N . ASP A 1 123 ? 0.635 -12.196 -36.040 1.00 59.78 123 ASP A N 1
ATOM 1008 C CA . ASP A 1 123 ? 1.595 -13.315 -36.160 1.00 59.78 123 ASP A CA 1
ATOM 1009 C C . ASP A 1 123 ? 1.046 -14.646 -35.598 1.00 59.78 123 ASP A C 1
ATOM 1011 O O . ASP A 1 123 ? 1.667 -15.701 -35.758 1.00 59.78 123 ASP A O 1
ATOM 1015 N N . PHE A 1 124 ? -0.108 -14.625 -34.918 1.00 63.31 124 PHE A N 1
ATOM 1016 C CA . PHE A 1 124 ? -0.801 -15.838 -34.480 1.00 63.31 124 PHE A CA 1
ATOM 1017 C C . PHE A 1 124 ? -1.854 -16.237 -35.516 1.00 63.31 124 PHE A C 1
ATOM 1019 O O . PHE A 1 124 ? -3.022 -15.858 -35.418 1.00 63.31 124 PHE A O 1
ATOM 1026 N N . ASP A 1 125 ? -1.444 -17.038 -36.498 1.00 71.62 125 ASP A N 1
ATOM 1027 C CA . ASP A 1 125 ? -2.392 -17.689 -37.394 1.00 71.62 125 ASP A CA 1
ATOM 1028 C C . ASP A 1 125 ? -3.074 -18.851 -36.653 1.00 71.62 125 ASP A C 1
ATOM 1030 O O . ASP A 1 125 ? -2.448 -19.844 -36.277 1.00 71.62 125 ASP A O 1
ATOM 1034 N N . ILE A 1 126 ? -4.375 -18.722 -36.386 1.00 67.19 126 ILE A N 1
ATOM 1035 C CA . ILE A 1 126 ? -5.143 -19.788 -35.736 1.00 67.19 126 ILE A CA 1
ATOM 1036 C C . ILE A 1 126 ? -5.281 -21.010 -36.658 1.00 67.19 126 ILE A C 1
ATOM 1038 O O . ILE A 1 126 ? -5.428 -22.128 -36.160 1.00 67.19 126 ILE A O 1
ATOM 1042 N N . ASP A 1 127 ? -5.183 -20.818 -37.977 1.00 70.06 127 ASP A N 1
ATOM 1043 C CA . ASP A 1 127 ? -5.265 -21.893 -38.962 1.00 70.06 127 ASP A CA 1
ATOM 1044 C C . ASP A 1 127 ? -4.001 -22.778 -38.922 1.00 70.06 127 ASP A C 1
ATOM 1046 O O . ASP A 1 127 ? -4.111 -23.996 -39.079 1.00 70.06 127 ASP A O 1
ATOM 1050 N N . ASP A 1 128 ? -2.835 -22.234 -38.534 1.00 71.19 128 ASP A N 1
ATOM 1051 C CA . ASP A 1 128 ? -1.618 -23.019 -38.235 1.00 71.19 128 ASP A CA 1
ATOM 1052 C C . ASP A 1 128 ? -1.827 -24.004 -37.063 1.00 71.19 128 ASP A C 1
ATOM 1054 O O . ASP A 1 128 ? -1.137 -25.023 -36.962 1.00 71.19 128 ASP A O 1
ATOM 1058 N N . PHE A 1 129 ? -2.786 -23.729 -36.168 1.00 68.00 129 PHE A N 1
ATOM 1059 C CA . PHE A 1 129 ? -3.141 -24.618 -35.056 1.00 68.00 129 PHE A CA 1
ATOM 1060 C C . PHE A 1 129 ? -4.214 -25.654 -35.430 1.00 68.00 129 PHE A C 1
ATOM 1062 O O . PHE A 1 129 ? -4.310 -26.694 -34.773 1.00 68.00 129 PHE A O 1
ATOM 1069 N N . PHE A 1 130 ? -5.017 -25.394 -36.468 1.00 70.88 130 PHE A N 1
ATOM 1070 C CA . PHE A 1 130 ? -6.147 -26.245 -36.859 1.00 70.88 130 PHE A CA 1
ATOM 1071 C C . PHE A 1 130 ? -5.927 -27.082 -38.131 1.00 70.88 130 PHE A C 1
ATOM 1073 O O . PHE A 1 130 ? -6.755 -27.948 -38.423 1.00 70.88 130 PHE A O 1
ATOM 1080 N N . ASP A 1 131 ? -4.797 -26.955 -38.829 1.00 62.66 131 ASP A N 1
ATOM 1081 C CA . ASP A 1 131 ? -4.531 -27.761 -40.025 1.00 62.66 131 ASP A CA 1
ATOM 1082 C C . ASP A 1 131 ? -3.921 -29.148 -39.730 1.00 62.66 131 ASP A C 1
ATOM 1084 O O . ASP A 1 131 ? -2.703 -29.358 -39.751 1.00 62.66 131 ASP A O 1
ATOM 1088 N N . LYS A 1 132 ? -4.820 -30.128 -39.534 1.00 59.19 132 LYS A N 1
ATOM 1089 C CA . LYS A 1 132 ? -4.969 -31.386 -40.317 1.00 59.19 132 LYS A CA 1
ATOM 1090 C C . LYS A 1 132 ? -5.518 -32.539 -39.469 1.00 59.19 132 LYS A C 1
ATOM 1092 O O . LYS A 1 132 ? -4.776 -33.428 -39.048 1.00 59.19 132 LYS A O 1
ATOM 1097 N N . GLU A 1 133 ? -6.838 -32.584 -39.312 1.00 57.88 133 GLU A N 1
ATOM 1098 C CA . GLU A 1 133 ? -7.549 -33.866 -39.264 1.00 57.88 133 GLU A CA 1
ATOM 1099 C C . GLU A 1 133 ? -8.205 -34.089 -40.639 1.00 57.88 133 GLU A C 1
ATOM 1101 O O . GLU A 1 133 ? -9.216 -33.463 -40.954 1.00 57.88 133 GLU A O 1
ATOM 1106 N N . ASP A 1 134 ? -7.572 -34.936 -41.463 1.00 54.41 134 ASP A N 1
ATOM 1107 C CA . ASP A 1 134 ? -8.220 -35.648 -42.579 1.00 54.41 134 ASP A CA 1
ATOM 1108 C C . ASP A 1 134 ? -8.965 -36.885 -42.042 1.00 54.41 134 ASP A C 1
ATOM 1110 O O . ASP A 1 134 ? -8.372 -37.616 -41.208 1.00 54.41 134 ASP A O 1
#

pLDDT: mean 88.68, std 12.35, range [54.41, 98.62]

Secondary structure (DSSP, 8-state):
--TT-HHHHHHHHHHHHHHHHHHHHHHHHHT---HHHHHHHHHHHHHHHHHHHHHHHHGGG-TT---HHHHHHHHHHHHHHHHHHHHHHHT--SSS----TTSSSPPTTPPPPPGGGS--GGG--SHHHH----

Sequence (134 aa):
MPEEDACIQDTKELMRAEAMIIPAKIAGAESGDLYCIRMQNAALIREHAMHLYLQVGSLRFHKNYKDLEYVKLIHKELDEFRLLFLDWVNSFDTSNHIWDDWGLFNLPGSIPPNEIDRFEEDDFDIDDFFDKED

Foldseek 3Di:
DDPPPVVLVVLVVLLVVLVVLLVVLVVQLVVDQAQQSVVVSLVSNVVSLVSNLVSLVCLVVDPPRDPVVVSVVSNVVSVVVVVVSVVVNVPRDPVRYDDDPVPPRDDVPDDDDDPVPPPDPVVDDVVVVVPDDD

Organism: NCBI:txid249352

Radius of gyration: 22.6 Å; chains: 1; bounding box: 41×46×67 Å